Protein AF-A0A7K3HC10-F1 (afdb_monomer_lite)

pLDDT: mean 81.54, std 22.17, range [31.95, 98.75]

Structure (mmCIF, N/CA/C/O backbone):
data_AF-A0A7K3HC10-F1
#
_entry.id   AF-A0A7K3HC10-F1
#
loop_
_atom_site.group_PDB
_atom_site.id
_atom_site.type_symbol
_atom_site.label_atom_id
_atom_site.label_alt_id
_atom_site.label_comp_id
_atom_site.label_asym_id
_atom_site.label_entity_id
_atom_site.label_seq_id
_atom_site.pdbx_PDB_ins_code
_atom_site.Cartn_x
_atom_site.Cartn_y
_atom_site.Cartn_z
_atom_site.occupancy
_atom_site.B_iso_or_equiv
_atom_site.auth_seq_id
_atom_site.auth_comp_id
_atom_site.auth_asym_id
_atom_site.auth_atom_id
_atom_site.pdbx_PDB_model_num
ATOM 1 N N . MET A 1 1 ? 8.202 14.873 66.636 1.00 43.72 1 MET A N 1
ATOM 2 C CA . MET A 1 1 ? 7.217 15.448 65.696 1.00 43.72 1 MET A CA 1
ATOM 3 C C . MET A 1 1 ? 8.005 15.905 64.477 1.00 43.72 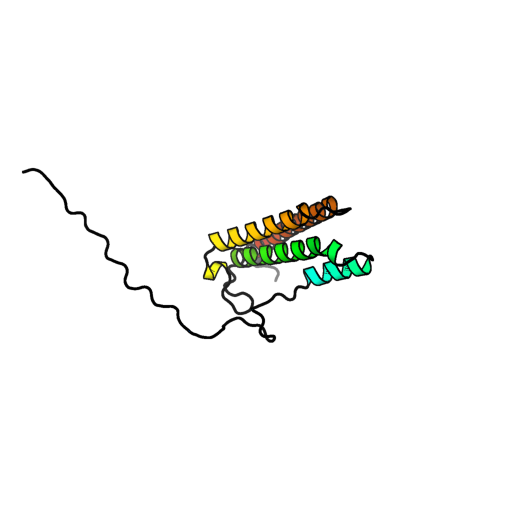1 MET A C 1
ATOM 5 O O . MET A 1 1 ? 8.774 16.845 64.605 1.00 43.72 1 MET A O 1
ATOM 9 N N . GLY A 1 2 ? 7.935 15.161 63.373 1.00 35.59 2 GLY A N 1
ATOM 10 C CA . GLY A 1 2 ? 8.740 15.389 62.166 1.00 35.59 2 GLY A CA 1
ATOM 11 C C . GLY A 1 2 ? 8.855 14.101 61.347 1.00 35.59 2 GLY A C 1
ATOM 12 O O . GLY A 1 2 ? 9.259 13.084 61.895 1.00 35.59 2 GLY A O 1
ATOM 13 N N . LEU A 1 3 ? 8.384 14.172 60.103 1.00 43.69 3 LEU A N 1
ATOM 14 C CA . LEU A 1 3 ? 8.037 13.121 59.137 1.00 43.69 3 LEU A CA 1
ATOM 15 C C . LEU A 1 3 ? 9.178 12.165 58.731 1.00 43.69 3 LEU A C 1
ATOM 17 O O . LEU A 1 3 ? 10.317 12.607 58.644 1.00 43.69 3 LEU A O 1
ATOM 21 N N . CYS A 1 4 ? 8.812 10.924 58.364 1.00 31.95 4 CYS A N 1
ATOM 22 C CA . CYS A 1 4 ? 9.321 10.191 57.188 1.00 31.95 4 CYS A CA 1
ATOM 23 C C . CYS A 1 4 ? 8.449 8.946 56.878 1.00 31.95 4 CYS A C 1
ATOM 25 O O . CYS A 1 4 ? 8.327 8.044 57.701 1.00 31.95 4 CYS A O 1
ATOM 27 N N . ASP A 1 5 ? 7.843 8.978 55.687 1.00 37.38 5 ASP A N 1
ATOM 28 C CA . ASP A 1 5 ? 7.707 7.928 54.661 1.00 37.38 5 ASP A CA 1
ATOM 29 C C . ASP A 1 5 ? 7.003 6.585 54.944 1.00 37.38 5 ASP A C 1
ATOM 31 O O . ASP A 1 5 ? 7.483 5.748 55.701 1.00 37.38 5 ASP A O 1
ATOM 35 N N . ALA A 1 6 ? 5.938 6.318 54.171 1.00 43.69 6 ALA A N 1
ATOM 36 C CA . ALA A 1 6 ? 5.762 5.050 53.450 1.00 43.69 6 ALA A CA 1
ATOM 37 C C . ALA A 1 6 ? 4.647 5.180 52.395 1.00 43.69 6 ALA A C 1
ATOM 39 O O . ALA A 1 6 ? 3.456 5.042 52.671 1.00 43.69 6 ALA A O 1
ATOM 40 N N . GLU A 1 7 ? 5.092 5.454 51.174 1.00 37.84 7 GLU A N 1
ATOM 41 C CA . GLU A 1 7 ? 4.391 5.275 49.906 1.00 37.84 7 GLU A CA 1
ATOM 42 C C . GLU A 1 7 ? 3.651 3.925 49.829 1.00 37.84 7 GLU A C 1
ATOM 44 O O . GLU A 1 7 ? 4.215 2.859 50.094 1.00 37.84 7 GLU A O 1
ATOM 49 N N . GLY A 1 8 ? 2.384 3.964 49.413 1.00 37.06 8 GLY A N 1
ATOM 50 C CA . GLY A 1 8 ? 1.614 2.778 49.051 1.00 37.06 8 GLY A CA 1
ATOM 51 C C . GLY A 1 8 ? 2.079 2.231 47.704 1.00 37.06 8 GLY A C 1
ATOM 52 O O . GLY A 1 8 ? 1.799 2.813 46.659 1.00 37.06 8 GLY A O 1
ATOM 53 N N . ALA A 1 9 ? 2.778 1.097 47.720 1.00 47.44 9 ALA A N 1
ATOM 54 C CA . ALA A 1 9 ? 3.177 0.400 46.504 1.00 47.44 9 ALA A CA 1
ATOM 55 C C . ALA A 1 9 ? 1.942 -0.097 45.716 1.00 47.44 9 ALA A C 1
ATOM 57 O O . ALA A 1 9 ? 1.060 -0.729 46.308 1.00 47.44 9 ALA A O 1
ATOM 58 N N . PRO A 1 10 ? 1.866 0.107 44.388 1.00 46.88 10 PRO A N 1
ATOM 59 C CA . PRO A 1 10 ? 0.836 -0.522 43.572 1.00 46.88 10 PRO A CA 1
ATOM 60 C C . PRO A 1 10 ? 1.045 -2.042 43.540 1.00 46.88 10 PRO A C 1
ATOM 62 O O . PRO A 1 10 ? 2.155 -2.541 43.336 1.00 46.88 10 PRO A O 1
ATOM 65 N N . GLY A 1 11 ? -0.043 -2.778 43.776 1.00 40.50 11 GLY A N 1
ATOM 66 C CA . GLY A 1 11 ? -0.063 -4.237 43.818 1.00 40.50 11 GLY A CA 1
ATOM 67 C C . GLY A 1 11 ? 0.537 -4.867 42.559 1.00 40.50 11 GLY A C 1
ATOM 68 O O . GLY A 1 11 ? 0.306 -4.415 41.438 1.00 40.50 11 GLY A O 1
ATOM 69 N N . ARG A 1 12 ? 1.325 -5.928 42.757 1.00 40.88 12 ARG A N 1
ATOM 70 C CA . ARG A 1 12 ? 1.941 -6.694 41.669 1.00 40.88 12 ARG A CA 1
ATOM 71 C C . ARG A 1 12 ? 0.864 -7.210 40.701 1.00 40.88 12 ARG A C 1
ATOM 73 O O . ARG A 1 12 ? -0.100 -7.817 41.171 1.00 40.88 12 ARG A O 1
ATOM 80 N N . PRO A 1 13 ? 1.033 -7.054 39.377 1.00 44.06 13 PRO A N 1
ATOM 81 C CA . PRO A 1 13 ? 0.175 -7.741 38.424 1.00 44.06 13 PRO A CA 1
ATOM 82 C C . PRO A 1 13 ? 0.348 -9.256 38.590 1.00 44.06 13 PRO A C 1
ATOM 84 O O . PRO A 1 13 ? 1.467 -9.757 38.738 1.00 44.06 13 PRO A O 1
ATOM 87 N N . GLY A 1 14 ? -0.775 -9.978 38.609 1.00 42.56 14 GLY A N 1
ATOM 88 C CA . GLY A 1 14 ? -0.791 -11.440 38.634 1.00 42.56 14 GLY A CA 1
ATOM 89 C C . GLY A 1 14 ? -0.066 -12.036 37.419 1.00 42.56 14 GLY A C 1
ATOM 90 O O . GLY A 1 14 ? 0.129 -11.343 36.417 1.00 42.56 14 GLY A O 1
ATOM 91 N N . PRO A 1 15 ? 0.362 -13.308 37.491 1.00 40.53 15 PRO A N 1
ATOM 92 C CA . PRO A 1 15 ? 1.143 -13.926 36.428 1.00 40.53 15 PRO A CA 1
ATOM 93 C C . PRO A 1 15 ? 0.371 -13.887 35.107 1.00 40.53 15 PRO A C 1
ATOM 95 O O . PRO A 1 15 ? -0.783 -14.311 35.035 1.00 40.53 15 PRO A O 1
ATOM 98 N N . ALA A 1 16 ? 1.026 -13.364 34.067 1.00 46.41 16 ALA A N 1
ATOM 99 C CA . ALA A 1 16 ? 0.513 -13.366 32.708 1.00 46.41 16 ALA A CA 1
ATOM 100 C C . ALA A 1 16 ? 0.126 -14.798 32.314 1.00 46.41 16 ALA A C 1
ATOM 102 O O . ALA A 1 16 ? 0.939 -15.720 32.419 1.00 46.41 16 ALA A O 1
ATOM 103 N N . ALA A 1 17 ? -1.124 -14.977 31.884 1.00 41.88 17 ALA A N 1
ATOM 104 C CA . ALA A 1 17 ? -1.593 -16.237 31.334 1.00 41.88 17 ALA A CA 1
ATOM 105 C C . ALA A 1 17 ? -0.663 -16.648 30.180 1.00 41.88 17 ALA A C 1
ATOM 107 O O . ALA A 1 17 ? -0.447 -15.879 29.242 1.00 41.88 17 ALA A O 1
ATOM 108 N N . GLY A 1 18 ? -0.060 -17.834 30.297 1.00 37.59 18 GLY A N 1
ATOM 109 C CA . GLY A 1 18 ? 0.852 -18.375 29.293 1.00 37.59 18 GLY A CA 1
ATOM 110 C C . GLY A 1 18 ? 0.176 -18.535 27.925 1.00 37.59 18 GLY A C 1
ATOM 111 O O . GLY A 1 18 ? -1.054 -18.557 27.843 1.00 37.59 18 GLY A O 1
ATOM 112 N N . PRO A 1 19 ? 0.956 -18.648 26.837 1.00 40.47 19 PRO A N 1
ATOM 113 C CA . PRO A 1 19 ? 0.404 -18.702 25.491 1.00 40.47 19 PRO A CA 1
ATOM 114 C C . PRO A 1 19 ? -0.488 -19.938 25.320 1.00 40.47 19 PRO A C 1
ATOM 116 O O . PRO A 1 19 ? -0.040 -21.078 25.473 1.00 40.47 19 PRO A O 1
ATOM 119 N N . ASP A 1 20 ? -1.756 -19.682 25.001 1.00 41.88 20 ASP A N 1
ATOM 120 C CA . ASP A 1 20 ? -2.769 -20.671 24.642 1.00 41.88 20 ASP A CA 1
ATOM 121 C C . ASP A 1 20 ? -2.323 -21.452 23.394 1.00 41.88 20 ASP A C 1
ATOM 123 O O . ASP A 1 20 ? -2.177 -20.897 22.305 1.00 41.88 20 ASP A O 1
ATOM 127 N N . ARG A 1 21 ? -2.052 -22.752 23.560 1.00 44.56 21 ARG A N 1
ATOM 128 C CA . ARG A 1 21 ? -1.558 -23.654 22.507 1.00 44.56 21 ARG A CA 1
ATOM 129 C C . ARG A 1 21 ? -2.706 -24.274 21.703 1.00 44.56 21 ARG A C 1
ATOM 131 O O . ARG A 1 21 ? -2.818 -25.500 21.644 1.00 44.56 21 ARG A O 1
ATOM 138 N N . ARG A 1 22 ? -3.559 -23.468 21.070 1.00 42.03 22 ARG A N 1
ATOM 139 C CA . ARG A 1 22 ? -4.640 -23.976 20.206 1.00 42.03 22 ARG A CA 1
ATOM 140 C C . ARG A 1 22 ? -4.392 -23.648 18.733 1.00 42.03 22 ARG A C 1
ATOM 142 O O . ARG A 1 22 ? -4.525 -22.499 18.352 1.00 42.03 22 ARG A O 1
ATOM 149 N N . THR A 1 23 ? -4.047 -24.702 17.970 1.00 37.59 23 THR A N 1
ATOM 150 C CA . THR A 1 23 ? -4.135 -24.922 16.498 1.00 37.59 23 THR A CA 1
ATOM 151 C C . THR A 1 23 ? -3.569 -23.848 15.542 1.00 37.59 23 THR A C 1
ATOM 153 O O . THR A 1 23 ? -3.666 -22.662 15.822 1.00 37.59 23 THR A O 1
ATOM 156 N N . PRO A 1 24 ? -2.998 -24.207 14.369 1.00 37.53 24 PRO A N 1
ATOM 157 C CA . PRO A 1 24 ? -2.531 -23.221 13.392 1.00 37.53 24 PRO A CA 1
ATOM 158 C C . PRO A 1 24 ? -3.739 -22.603 12.675 1.00 37.53 24 PRO A C 1
ATOM 160 O O . PRO A 1 24 ? -4.092 -22.964 11.555 1.00 37.53 24 PRO A O 1
ATOM 163 N N . GLU A 1 25 ? -4.420 -21.694 13.359 1.00 41.53 25 GLU A N 1
ATOM 164 C CA . GLU A 1 25 ? -5.550 -20.947 12.834 1.00 41.53 25 GLU A CA 1
ATOM 165 C C . GLU A 1 25 ? -5.006 -19.886 11.866 1.00 41.53 25 GLU A C 1
ATOM 167 O O . GLU A 1 25 ? -4.418 -18.882 12.272 1.00 41.53 25 GLU A O 1
ATOM 172 N N . GLY A 1 26 ? -5.125 -20.135 10.558 1.00 48.56 26 GLY A N 1
ATOM 173 C CA . GLY A 1 26 ? -4.795 -19.117 9.558 1.00 48.56 26 GLY A CA 1
ATOM 174 C C . GLY A 1 26 ? -4.197 -19.586 8.241 1.00 48.56 26 GLY A C 1
ATOM 175 O O . GLY A 1 26 ? -3.486 -18.792 7.630 1.00 48.56 26 GLY A O 1
ATOM 176 N N . THR A 1 27 ? -4.461 -20.807 7.778 1.00 45.69 27 THR A N 1
ATOM 177 C CA . THR A 1 27 ? -4.064 -21.232 6.428 1.00 45.69 27 THR A CA 1
ATOM 178 C C . THR A 1 27 ? -5.254 -21.246 5.471 1.00 45.69 27 THR A C 1
ATOM 180 O O . THR A 1 27 ? -6.366 -21.596 5.861 1.00 45.69 27 THR A O 1
ATOM 183 N N . ASP A 1 28 ? -5.046 -20.802 4.228 1.00 54.59 28 ASP A N 1
ATOM 184 C CA . ASP A 1 28 ? -6.021 -21.023 3.158 1.00 54.59 28 ASP A CA 1
ATOM 185 C C . ASP A 1 28 ? -6.075 -22.516 2.769 1.00 54.59 28 ASP A C 1
ATOM 187 O O . ASP A 1 28 ? -5.306 -23.334 3.281 1.00 54.59 28 ASP A O 1
ATOM 191 N N . ALA A 1 29 ? -6.959 -22.888 1.837 1.00 49.19 29 ALA A N 1
ATOM 192 C CA . ALA A 1 29 ? -7.100 -24.269 1.356 1.00 49.19 29 ALA A CA 1
ATOM 193 C C . ALA A 1 29 ? -5.798 -24.885 0.786 1.00 49.19 29 ALA A C 1
ATOM 195 O O . ALA A 1 29 ? -5.754 -26.086 0.536 1.00 49.19 29 ALA A O 1
ATOM 196 N N . SER A 1 30 ? -4.741 -24.087 0.584 1.00 51.44 30 SER A N 1
ATOM 197 C CA . SER A 1 30 ? -3.418 -24.518 0.123 1.00 51.44 30 SER A CA 1
ATOM 198 C C . SER A 1 30 ? -2.355 -24.583 1.231 1.00 51.44 30 SER A C 1
ATOM 200 O O . SER A 1 30 ? -1.177 -24.786 0.936 1.00 51.44 30 SER A O 1
ATOM 202 N N . GLY A 1 31 ? -2.733 -24.411 2.503 1.00 41.59 31 GLY A N 1
ATOM 203 C CA . GLY A 1 31 ? -1.795 -24.463 3.627 1.00 41.59 31 GLY A CA 1
ATOM 204 C C . GLY A 1 31 ? -0.922 -23.209 3.761 1.00 41.59 31 GLY A C 1
ATOM 205 O O . GLY A 1 31 ? 0.018 -23.202 4.556 1.00 41.59 31 GLY A O 1
ATOM 206 N N . ARG A 1 32 ? -1.206 -22.139 3.003 1.00 50.00 32 ARG A N 1
ATOM 207 C CA . ARG A 1 32 ? -0.444 -20.885 3.074 1.00 50.00 32 ARG A CA 1
ATOM 208 C C . ARG A 1 32 ? -1.078 -19.945 4.087 1.00 50.00 32 ARG A C 1
ATOM 210 O O . ARG A 1 32 ? -2.303 -19.824 4.095 1.00 50.00 32 ARG A O 1
ATOM 217 N N . PRO A 1 33 ? -0.286 -19.249 4.920 1.00 47.69 33 PRO A N 1
ATOM 218 C CA . PRO A 1 33 ? -0.825 -18.281 5.864 1.00 47.69 33 PRO A CA 1
ATOM 219 C C . PRO A 1 33 ? -1.635 -17.206 5.117 1.00 47.69 33 PRO A C 1
ATOM 221 O O . PRO A 1 33 ? -1.055 -16.422 4.377 1.00 47.69 33 PRO A O 1
ATOM 224 N N . GLY A 1 34 ? -2.964 -17.207 5.294 1.00 53.94 34 GLY A N 1
ATOM 225 C CA . GLY A 1 34 ? -4.000 -16.339 4.696 1.00 53.94 34 GLY A CA 1
ATOM 226 C C . GLY A 1 34 ? -3.594 -15.400 3.547 1.00 53.94 34 GLY A C 1
ATOM 227 O O . GLY A 1 34 ? -3.788 -14.181 3.656 1.00 53.94 34 GLY A O 1
ATOM 228 N N . GLY A 1 35 ? -3.033 -15.952 2.467 1.00 64.31 35 GLY A N 1
ATOM 229 C CA . GLY A 1 35 ? -2.414 -15.196 1.380 1.00 64.31 35 GLY A CA 1
ATOM 230 C C . GLY A 1 35 ? -3.431 -14.469 0.500 1.00 64.31 35 GLY A C 1
ATOM 231 O O . GLY A 1 35 ? -4.567 -14.908 0.325 1.00 64.31 35 GLY A O 1
ATOM 232 N N . GLY A 1 36 ? -3.045 -13.312 -0.044 1.00 72.00 36 GLY A N 1
ATOM 233 C CA . GLY A 1 36 ? -3.825 -12.645 -1.088 1.00 72.00 36 GLY A CA 1
ATOM 234 C C . GLY A 1 36 ? -3.752 -13.408 -2.409 1.00 72.00 36 GLY A C 1
ATOM 235 O O . GLY A 1 36 ? -2.841 -14.197 -2.632 1.00 72.00 36 GLY A O 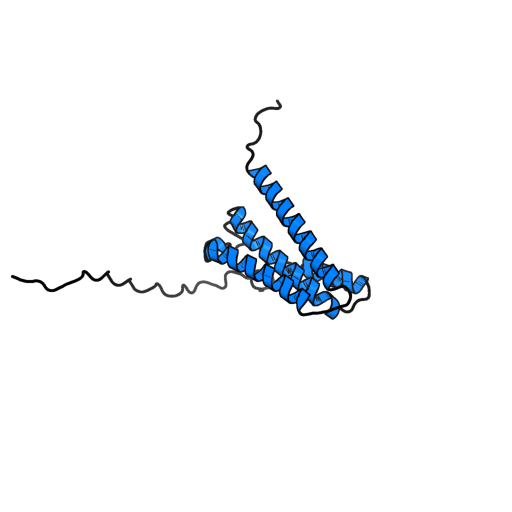1
ATOM 236 N N . LYS A 1 37 ? -4.687 -13.133 -3.325 1.00 87.75 37 LYS A N 1
ATOM 237 C CA . LYS A 1 37 ? -4.687 -13.730 -4.675 1.00 87.75 37 LYS A CA 1
ATOM 238 C C . LYS A 1 37 ? -3.541 -13.219 -5.569 1.00 87.75 37 LYS A C 1
ATOM 240 O O . LYS A 1 37 ? -3.416 -13.688 -6.692 1.00 87.75 37 LYS A O 1
ATOM 245 N N . LEU A 1 38 ? -2.767 -12.229 -5.103 1.00 90.12 38 LEU A N 1
ATOM 246 C CA . LEU A 1 38 ? -1.661 -11.578 -5.823 1.00 90.12 38 LEU A CA 1
ATOM 247 C C . LEU A 1 38 ? -2.028 -11.146 -7.254 1.00 90.12 38 LEU A C 1
ATOM 249 O O . LEU A 1 38 ? -1.199 -11.163 -8.161 1.00 90.12 38 LEU A O 1
ATOM 253 N N . VAL A 1 39 ? -3.283 -10.731 -7.455 1.00 94.81 39 VAL A N 1
ATOM 254 C CA . VAL A 1 39 ? -3.800 -10.340 -8.776 1.00 94.81 39 VAL A CA 1
ATOM 255 C C . VAL A 1 39 ? -3.037 -9.136 -9.324 1.00 94.81 39 VAL A C 1
ATOM 257 O O . VAL A 1 39 ? -2.731 -9.100 -10.510 1.00 94.81 39 VAL A O 1
ATOM 260 N N . ARG A 1 40 ? -2.698 -8.164 -8.468 1.00 94.50 40 ARG A N 1
ATOM 261 C CA . ARG A 1 40 ? -2.002 -6.934 -8.872 1.00 94.50 40 ARG A CA 1
ATOM 262 C C . ARG A 1 40 ? -0.563 -7.207 -9.339 1.00 94.50 40 ARG A C 1
ATOM 264 O O . ARG A 1 40 ? -0.255 -6.805 -10.460 1.00 94.50 40 ARG A O 1
ATOM 271 N N . PRO A 1 41 ? 0.281 -7.945 -8.586 1.00 95.88 41 PRO A N 1
ATOM 272 C CA . PRO A 1 41 ? 1.579 -8.393 -9.087 1.00 95.88 41 PRO A CA 1
ATOM 273 C C . PRO A 1 41 ? 1.491 -9.188 -10.382 1.00 95.88 41 PRO A C 1
ATOM 275 O O . PRO A 1 41 ? 2.226 -8.907 -11.324 1.00 95.88 41 PRO A O 1
ATOM 278 N N . ALA A 1 42 ? 0.578 -10.163 -10.441 1.00 95.94 42 ALA A N 1
ATOM 279 C CA . ALA A 1 42 ? 0.423 -11.011 -11.615 1.00 95.94 42 ALA A CA 1
ATOM 280 C C . ALA A 1 42 ? 0.058 -10.187 -12.857 1.00 95.94 42 ALA A C 1
ATOM 282 O O . ALA A 1 42 ? 0.630 -10.402 -13.921 1.00 95.94 42 ALA A O 1
ATOM 283 N N . LEU A 1 43 ? -0.837 -9.205 -12.711 1.00 96.06 43 LEU A N 1
ATOM 284 C CA . LEU A 1 43 ? -1.226 -8.306 -13.793 1.00 96.06 43 LEU A CA 1
ATOM 285 C C . LEU A 1 43 ? -0.068 -7.412 -14.251 1.00 96.06 43 LEU A C 1
ATOM 287 O O . LEU A 1 43 ? 0.134 -7.263 -15.454 1.00 96.06 43 LEU A O 1
ATOM 291 N N . ALA A 1 44 ? 0.704 -6.841 -13.323 1.00 94.62 44 ALA A N 1
ATOM 292 C CA . ALA A 1 44 ? 1.860 -6.011 -13.662 1.00 94.62 44 ALA A CA 1
ATOM 293 C C . ALA A 1 44 ? 2.917 -6.808 -14.446 1.00 94.62 44 ALA A C 1
ATOM 295 O O . ALA A 1 44 ? 3.356 -6.376 -15.511 1.00 94.62 44 ALA A O 1
ATOM 296 N N . LEU A 1 45 ? 3.259 -8.010 -13.970 1.00 96.06 45 LEU A N 1
ATOM 297 C CA . LEU A 1 45 ? 4.212 -8.898 -14.640 1.00 96.06 45 LEU A CA 1
ATOM 298 C C . LEU A 1 45 ? 3.695 -9.377 -16.004 1.00 96.06 45 LEU A C 1
ATOM 300 O O . LEU A 1 45 ? 4.449 -9.379 -16.973 1.00 96.06 45 LEU A O 1
ATOM 304 N N . ALA A 1 46 ? 2.414 -9.743 -16.106 1.00 96.75 46 ALA A N 1
ATOM 305 C CA . ALA A 1 46 ? 1.811 -10.159 -17.372 1.00 96.75 46 ALA A CA 1
ATOM 306 C C . ALA A 1 46 ? 1.774 -9.016 -18.398 1.00 96.75 46 ALA A C 1
ATOM 308 O O . ALA A 1 46 ? 2.032 -9.243 -19.576 1.00 96.75 46 ALA A O 1
ATOM 309 N N . THR A 1 47 ? 1.498 -7.787 -17.952 1.00 95.31 47 THR A N 1
ATOM 310 C CA . THR A 1 47 ? 1.499 -6.596 -18.816 1.00 95.31 47 THR A CA 1
ATOM 311 C C . THR A 1 47 ? 2.903 -6.298 -19.333 1.00 95.31 47 THR A C 1
ATOM 313 O O . THR A 1 47 ? 3.078 -6.034 -20.519 1.00 95.31 47 THR A O 1
ATOM 316 N N . ALA A 1 48 ? 3.913 -6.397 -18.468 1.00 93.62 48 ALA A N 1
ATOM 317 C CA . ALA A 1 48 ? 5.306 -6.226 -18.860 1.00 93.62 48 ALA A CA 1
ATOM 318 C C . ALA A 1 48 ? 5.760 -7.295 -19.863 1.00 93.62 48 ALA A C 1
ATOM 320 O O . ALA A 1 48 ? 6.324 -6.957 -20.901 1.00 93.62 48 ALA A O 1
ATOM 321 N N . ALA A 1 49 ? 5.426 -8.564 -19.609 1.00 95.69 49 ALA A N 1
ATOM 322 C CA . ALA A 1 49 ? 5.714 -9.655 -20.534 1.00 95.69 49 ALA A CA 1
ATOM 323 C C . ALA A 1 49 ? 5.027 -9.448 -21.896 1.00 95.69 49 ALA A C 1
ATOM 325 O O . ALA A 1 49 ? 5.647 -9.645 -22.938 1.00 95.69 49 ALA A O 1
ATOM 326 N N . ALA A 1 50 ? 3.769 -8.993 -21.907 1.00 97.00 50 ALA A N 1
ATOM 327 C CA . ALA A 1 50 ? 3.044 -8.668 -23.137 1.00 97.00 50 ALA A CA 1
ATOM 328 C C . ALA A 1 50 ? 3.662 -7.484 -23.906 1.00 97.00 50 ALA A C 1
ATOM 330 O O . ALA A 1 50 ? 3.549 -7.427 -25.129 1.00 97.00 50 ALA A O 1
ATOM 331 N N . ALA A 1 51 ? 4.333 -6.566 -23.206 1.00 94.38 51 ALA A N 1
ATOM 332 C CA . ALA A 1 51 ? 5.086 -5.458 -23.790 1.00 94.38 51 ALA A CA 1
ATOM 333 C C . ALA A 1 51 ? 6.528 -5.836 -24.198 1.00 94.38 51 ALA A C 1
ATOM 335 O O . ALA A 1 51 ? 7.258 -4.982 -24.697 1.00 94.38 51 ALA A O 1
ATOM 336 N N . GLY A 1 52 ? 6.943 -7.095 -24.004 1.00 94.69 52 GLY A N 1
ATOM 337 C CA . GLY A 1 52 ? 8.285 -7.583 -24.337 1.00 94.69 52 GLY A CA 1
ATOM 338 C C . GLY A 1 52 ? 9.371 -7.241 -23.312 1.00 94.69 52 GLY A C 1
ATOM 339 O O . GLY A 1 52 ? 10.549 -7.366 -23.633 1.00 94.69 52 GLY A O 1
ATOM 340 N N . ALA A 1 53 ? 8.995 -6.809 -22.106 1.00 92.00 53 ALA A N 1
ATOM 341 C CA . ALA A 1 53 ? 9.931 -6.540 -21.018 1.00 92.00 53 ALA A CA 1
ATOM 342 C C . ALA A 1 53 ? 10.243 -7.809 -20.211 1.00 92.00 53 ALA A C 1
ATOM 344 O O . ALA A 1 53 ? 9.403 -8.702 -20.053 1.00 92.00 53 ALA A O 1
ATOM 345 N N . GLU A 1 54 ? 11.444 -7.863 -19.643 1.00 91.56 54 GLU A N 1
ATOM 346 C CA . GLU A 1 54 ? 11.851 -8.948 -18.761 1.00 91.56 54 GLU A CA 1
ATOM 347 C C . GLU A 1 54 ? 11.136 -8.837 -17.402 1.00 91.56 54 GLU A C 1
ATOM 349 O O . GLU A 1 54 ? 11.004 -7.740 -16.850 1.00 91.56 54 GLU A O 1
ATOM 354 N N . PRO A 1 55 ? 10.745 -9.959 -16.764 1.00 88.44 55 PRO A N 1
ATOM 355 C CA . PRO A 1 55 ? 10.040 -9.931 -15.478 1.00 88.44 55 PRO A CA 1
ATOM 356 C C . PRO A 1 55 ? 10.750 -9.118 -14.384 1.00 88.44 55 PRO A C 1
ATOM 358 O O . PRO A 1 55 ? 10.101 -8.477 -13.558 1.00 88.44 55 PRO A O 1
ATOM 361 N N . LYS A 1 56 ? 12.090 -9.116 -14.391 1.00 90.50 56 LYS A N 1
ATOM 362 C CA . LYS A 1 56 ? 12.924 -8.360 -13.442 1.00 90.50 56 LYS A CA 1
ATOM 363 C C . LYS A 1 56 ? 12.722 -6.843 -13.531 1.00 90.50 56 LYS A C 1
ATOM 365 O O . LYS A 1 56 ? 12.897 -6.161 -12.529 1.00 90.50 56 LYS A O 1
ATOM 370 N N . GLU A 1 57 ? 12.352 -6.327 -14.701 1.00 90.25 57 GLU A N 1
ATOM 371 C CA . GLU A 1 57 ? 12.159 -4.893 -14.944 1.00 90.25 57 GLU A CA 1
ATOM 372 C C . GLU A 1 57 ? 10.828 -4.408 -14.359 1.00 90.25 57 GLU A C 1
ATOM 374 O O . GLU A 1 57 ? 10.727 -3.287 -13.870 1.00 90.25 57 GLU A O 1
ATOM 379 N N . ALA A 1 58 ? 9.815 -5.277 -14.336 1.00 93.00 58 ALA A N 1
ATOM 380 C CA . ALA A 1 58 ? 8.494 -4.971 -13.792 1.00 93.00 58 ALA A CA 1
ATOM 381 C C . ALA A 1 58 ? 8.318 -5.362 -12.321 1.00 93.00 58 ALA A C 1
ATOM 383 O O . ALA A 1 58 ? 7.324 -4.986 -11.696 1.00 93.00 58 ALA A O 1
ATOM 384 N N . LEU A 1 59 ? 9.268 -6.107 -11.751 1.00 94.50 59 LEU A N 1
ATOM 385 C CA . LEU A 1 59 ? 9.188 -6.586 -10.375 1.00 94.50 59 LEU A CA 1
ATOM 386 C C . LEU A 1 59 ? 9.035 -5.449 -9.344 1.00 94.50 59 LEU A C 1
ATOM 388 O O . LEU A 1 59 ? 8.158 -5.580 -8.487 1.00 94.50 59 LEU A O 1
ATOM 392 N N . PRO A 1 60 ? 9.769 -4.317 -9.421 1.00 95.00 60 PRO A N 1
ATOM 393 C CA . PRO A 1 60 ? 9.561 -3.201 -8.495 1.00 95.00 60 PRO A CA 1
ATOM 394 C C . PRO A 1 60 ? 8.136 -2.635 -8.560 1.00 95.00 60 PRO A C 1
ATOM 396 O O . PRO A 1 60 ? 7.519 -2.399 -7.524 1.00 95.00 60 PRO A O 1
ATOM 399 N N . ALA A 1 61 ? 7.573 -2.492 -9.765 1.00 94.88 61 ALA A N 1
ATOM 400 C CA . ALA A 1 61 ? 6.202 -2.017 -9.956 1.00 94.88 61 ALA A CA 1
ATOM 401 C C . ALA A 1 61 ? 5.158 -3.016 -9.431 1.00 94.88 61 ALA A C 1
ATOM 403 O O . ALA A 1 61 ? 4.201 -2.625 -8.762 1.00 94.88 61 ALA A O 1
ATOM 404 N N . ALA A 1 62 ? 5.365 -4.312 -9.676 1.00 96.06 62 ALA A N 1
ATOM 405 C CA . ALA A 1 62 ? 4.514 -5.380 -9.162 1.00 96.06 62 ALA A CA 1
ATOM 406 C C . ALA A 1 62 ? 4.497 -5.409 -7.622 1.00 96.06 62 ALA A C 1
ATOM 408 O O . ALA A 1 62 ? 3.430 -5.524 -7.016 1.00 96.06 62 ALA A O 1
ATOM 409 N N . LEU A 1 63 ? 5.668 -5.263 -6.993 1.00 96.56 63 LEU A N 1
ATOM 410 C CA . LEU A 1 63 ? 5.810 -5.195 -5.538 1.00 96.56 63 LEU A CA 1
ATOM 411 C C . LEU A 1 63 ? 5.155 -3.936 -4.968 1.00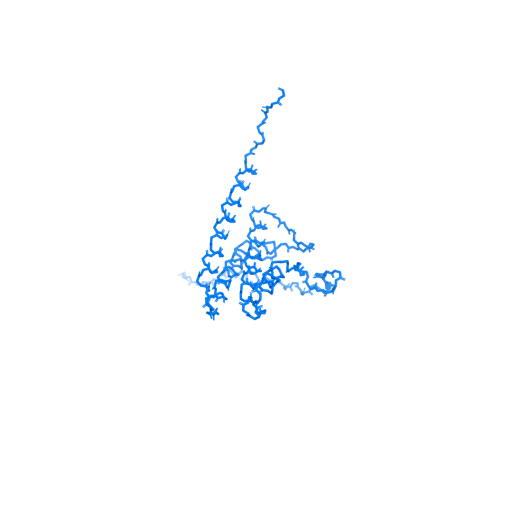 96.56 63 LEU A C 1
ATOM 413 O O . LEU A 1 63 ? 4.361 -4.039 -4.035 1.00 96.56 63 LEU A O 1
ATOM 417 N N . ALA A 1 64 ? 5.421 -2.767 -5.553 1.00 97.12 64 ALA A N 1
ATOM 418 C CA . ALA A 1 64 ? 4.824 -1.509 -5.116 1.00 97.12 64 ALA A CA 1
ATOM 419 C C . ALA A 1 64 ? 3.286 -1.553 -5.172 1.00 97.12 64 ALA A C 1
ATOM 421 O O . ALA A 1 64 ? 2.619 -1.116 -4.234 1.00 97.12 64 ALA A O 1
ATOM 422 N N . ALA A 1 65 ? 2.710 -2.154 -6.219 1.00 96.69 65 ALA A N 1
ATOM 423 C CA . ALA A 1 65 ? 1.263 -2.316 -6.346 1.00 96.69 65 ALA A CA 1
ATOM 424 C C . ALA A 1 65 ? 0.652 -3.214 -5.251 1.00 96.69 65 ALA A C 1
ATOM 426 O O . ALA A 1 65 ? -0.447 -2.936 -4.767 1.00 96.69 65 ALA A O 1
ATOM 427 N N . GLU A 1 66 ? 1.339 -4.283 -4.840 1.00 97.75 66 GLU A N 1
ATOM 428 C CA . GLU A 1 66 ? 0.876 -5.159 -3.753 1.00 97.75 66 GLU A CA 1
ATOM 429 C C . GLU A 1 66 ? 1.086 -4.539 -2.370 1.00 97.75 66 GLU A C 1
ATOM 431 O O . GLU A 1 66 ? 0.250 -4.719 -1.485 1.00 97.75 66 GLU A O 1
ATOM 436 N N . LEU A 1 67 ? 2.159 -3.771 -2.177 1.00 98.19 67 LEU A N 1
ATOM 437 C CA . LEU A 1 67 ? 2.381 -3.002 -0.952 1.00 98.19 67 LEU A CA 1
ATOM 438 C C . LEU A 1 67 ? 1.278 -1.959 -0.761 1.00 98.19 67 LEU A C 1
ATOM 440 O O . LEU A 1 67 ? 0.641 -1.940 0.291 1.00 98.19 67 LEU A O 1
ATOM 444 N N . VAL A 1 68 ? 0.968 -1.184 -1.806 1.00 97.94 68 VAL A N 1
ATOM 445 C CA . VAL A 1 68 ? -0.167 -0.249 -1.803 1.00 97.94 68 VAL A CA 1
ATOM 446 C C . VAL A 1 68 ? -1.484 -0.982 -1.562 1.00 97.94 68 VAL A C 1
ATOM 448 O O . VAL A 1 68 ? -2.309 -0.516 -0.783 1.00 97.94 68 VAL A O 1
ATOM 451 N N . HIS A 1 69 ? -1.686 -2.158 -2.159 1.00 96.69 69 HIS A N 1
ATOM 452 C CA . HIS A 1 69 ? -2.889 -2.941 -1.895 1.00 96.69 69 HIS A CA 1
ATOM 453 C C . HIS A 1 69 ? -3.029 -3.318 -0.417 1.00 96.69 69 HIS A C 1
ATOM 455 O O . HIS A 1 69 ? -4.096 -3.121 0.161 1.00 96.69 69 HIS A O 1
ATOM 461 N N . ASN A 1 70 ? -1.972 -3.828 0.212 1.00 96.75 70 ASN A N 1
ATOM 462 C CA . ASN A 1 70 ? -2.029 -4.206 1.623 1.00 96.75 70 ASN A CA 1
ATOM 463 C C . ASN A 1 70 ? -2.147 -2.984 2.547 1.00 96.75 70 ASN A C 1
ATOM 465 O O . ASN A 1 70 ? -2.878 -3.063 3.532 1.00 96.75 70 ASN A O 1
ATOM 469 N N . PHE A 1 71 ? -1.524 -1.853 2.196 1.00 97.75 71 PHE A N 1
ATOM 470 C CA . PHE A 1 71 ? -1.760 -0.558 2.844 1.00 97.75 71 PHE A CA 1
ATOM 471 C C . PHE A 1 71 ? -3.255 -0.212 2.861 1.00 97.75 71 PHE A C 1
ATOM 473 O O . PHE A 1 71 ? -3.815 -0.001 3.935 1.00 97.75 71 PHE A O 1
ATOM 480 N N . THR A 1 72 ? -3.912 -0.237 1.694 1.00 97.12 72 THR A N 1
ATOM 481 C CA . THR A 1 72 ? -5.337 0.120 1.597 1.00 97.12 72 THR A CA 1
ATOM 482 C C . THR A 1 72 ? -6.211 -0.809 2.428 1.00 97.12 72 THR A C 1
ATOM 484 O O . THR A 1 72 ? -7.045 -0.329 3.172 1.00 97.12 72 THR A O 1
ATOM 487 N N . LEU A 1 73 ? -5.948 -2.123 2.435 1.00 96.25 73 LEU A N 1
ATOM 488 C CA . LEU A 1 73 ? -6.728 -3.061 3.250 1.00 96.25 73 LEU A CA 1
ATOM 489 C C . LEU A 1 73 ? -6.625 -2.789 4.758 1.00 96.25 73 LEU A C 1
ATOM 491 O O . LEU A 1 73 ? -7.605 -2.974 5.471 1.00 96.25 73 LEU A O 1
ATOM 495 N N . LEU A 1 74 ? -5.447 -2.390 5.252 1.00 96.56 74 LEU A N 1
ATOM 496 C CA . LEU A 1 74 ? -5.265 -2.071 6.671 1.00 96.56 74 LEU A CA 1
ATOM 497 C C . LEU A 1 74 ? -6.035 -0.815 7.071 1.00 96.56 74 LEU A C 1
ATOM 499 O O . LEU A 1 74 ? -6.630 -0.783 8.147 1.00 96.56 74 LEU A O 1
ATOM 503 N N . HIS A 1 75 ? -5.986 0.215 6.228 1.00 97.94 75 HIS A N 1
ATOM 504 C CA . HIS A 1 75 ? -6.680 1.473 6.480 1.00 97.94 75 HIS A CA 1
ATOM 505 C C . HIS A 1 75 ? -8.193 1.329 6.279 1.00 97.94 75 HIS A C 1
ATOM 507 O O . HIS A 1 75 ? -8.943 1.830 7.111 1.00 97.94 75 HIS A O 1
ATOM 513 N N . ASP A 1 76 ? -8.647 0.594 5.263 1.00 96.69 76 ASP A N 1
ATOM 514 C CA . ASP A 1 76 ? -10.069 0.322 5.007 1.00 96.69 76 ASP A CA 1
ATOM 515 C C . ASP A 1 76 ? -10.708 -0.420 6.184 1.00 96.69 76 ASP A C 1
ATOM 517 O O . ASP A 1 76 ? -11.719 0.034 6.709 1.00 96.69 76 ASP A O 1
ATOM 521 N N . ASP A 1 77 ? -10.066 -1.481 6.699 1.00 97.19 77 ASP A N 1
ATOM 522 C CA . ASP A 1 77 ? -10.596 -2.219 7.855 1.00 97.19 77 ASP A CA 1
ATOM 523 C C . ASP A 1 77 ? -10.803 -1.304 9.082 1.00 97.19 77 ASP A C 1
ATOM 525 O O . ASP A 1 77 ? -11.706 -1.530 9.888 1.00 97.19 77 ASP A O 1
ATOM 529 N N . VAL A 1 78 ? -9.959 -0.274 9.238 1.00 97.44 78 VAL A N 1
ATOM 530 C CA . VAL A 1 78 ? -10.095 0.745 10.290 1.00 97.44 78 VAL A CA 1
ATOM 531 C C . VAL A 1 78 ? -11.237 1.714 9.988 1.00 97.44 78 VAL A C 1
ATOM 533 O O . VAL A 1 78 ? -12.017 2.009 10.892 1.00 97.44 78 VAL A O 1
ATOM 536 N N . MET A 1 79 ? -11.321 2.228 8.757 1.00 96.75 79 MET A N 1
ATOM 537 C CA . MET A 1 79 ? -12.337 3.203 8.343 1.00 96.75 79 MET A CA 1
ATOM 538 C C . MET A 1 79 ? -13.751 2.615 8.401 1.00 96.75 79 MET A C 1
ATOM 540 O O . MET A 1 79 ? -14.662 3.283 8.889 1.00 96.75 79 MET A O 1
ATOM 544 N N . ASP A 1 80 ? -13.906 1.356 7.993 1.00 94.94 80 ASP A N 1
ATOM 545 C CA . ASP A 1 80 ? -15.198 0.665 7.927 1.00 94.94 80 ASP A CA 1
ATOM 546 C C . ASP A 1 80 ? -15.585 0.013 9.266 1.00 94.94 80 ASP A C 1
ATOM 548 O O . ASP A 1 80 ? -16.728 -0.397 9.476 1.00 94.94 80 ASP A O 1
ATOM 552 N N . GLY A 1 81 ? -14.640 -0.091 10.207 1.00 95.50 81 GLY A N 1
ATOM 553 C CA . GLY A 1 81 ? -14.842 -0.810 11.465 1.00 95.50 81 GLY A CA 1
ATOM 554 C C . GLY A 1 81 ? -14.951 -2.329 11.281 1.00 95.50 81 GLY A C 1
ATOM 555 O O . GLY A 1 81 ? -15.478 -3.027 12.157 1.00 95.50 81 GLY A O 1
ATOM 556 N N . ASP A 1 82 ? -14.431 -2.856 10.172 1.00 96.12 82 ASP A N 1
ATOM 557 C CA . ASP A 1 82 ? -14.445 -4.276 9.840 1.00 96.12 82 ASP A CA 1
ATOM 558 C C . ASP A 1 82 ? -13.562 -5.066 10.806 1.00 96.12 82 ASP A C 1
ATOM 560 O O . ASP A 1 82 ? -12.340 -4.925 10.868 1.00 96.12 82 ASP A O 1
ATOM 564 N N . ARG A 1 83 ? -14.188 -5.945 11.592 1.00 96.75 83 ARG A N 1
ATOM 565 C CA . ARG A 1 83 ? -13.494 -6.672 12.669 1.00 96.75 83 ARG A CA 1
ATOM 566 C C . ARG A 1 83 ? -12.777 -7.937 12.198 1.00 96.75 83 ARG A C 1
ATOM 568 O O . ARG A 1 83 ? -11.954 -8.482 12.938 1.00 96.75 83 ARG A O 1
ATOM 575 N N . VAL A 1 84 ? -13.103 -8.437 11.007 1.00 94.06 84 VAL A N 1
ATOM 576 C CA . VAL A 1 84 ? -12.614 -9.715 10.475 1.00 94.06 84 VAL A CA 1
ATOM 577 C C . VAL A 1 84 ? -12.225 -9.555 9.011 1.00 94.06 84 VAL A C 1
ATOM 579 O O . VAL A 1 84 ? -13.040 -9.148 8.194 1.00 94.06 84 VAL A O 1
ATOM 582 N N . ARG A 1 85 ? -11.015 -9.995 8.656 1.00 91.12 85 ARG A N 1
ATOM 583 C CA . ARG A 1 85 ? -10.533 -10.077 7.275 1.00 91.12 85 ARG A CA 1
ATOM 584 C C . ARG A 1 85 ? -10.040 -11.479 6.956 1.00 91.12 85 ARG A C 1
ATOM 586 O O . ARG A 1 85 ? -9.185 -12.027 7.648 1.00 91.12 85 ARG A O 1
ATOM 593 N N . ARG A 1 86 ? -10.564 -12.062 5.869 1.00 88.56 86 ARG A N 1
ATOM 594 C CA . ARG A 1 86 ? -10.226 -13.426 5.406 1.00 88.56 86 ARG A CA 1
ATOM 595 C C . ARG A 1 86 ? -10.261 -14.447 6.554 1.00 88.56 86 ARG A C 1
ATOM 597 O O . ARG A 1 86 ? -9.302 -15.183 6.765 1.00 88.56 86 ARG A O 1
ATOM 604 N N . HIS A 1 87 ? -11.361 -14.436 7.309 1.00 90.25 87 HIS A N 1
ATOM 605 C CA . HIS A 1 87 ? -11.613 -15.334 8.446 1.00 90.25 87 HIS A CA 1
ATOM 606 C C . HIS A 1 87 ? -10.657 -15.169 9.642 1.00 90.25 87 HIS A C 1
ATOM 608 O O . HIS A 1 87 ? -10.593 -16.046 10.495 1.00 90.25 87 HIS A O 1
ATOM 614 N N . ARG A 1 88 ? -9.922 -14.054 9.731 1.00 87.50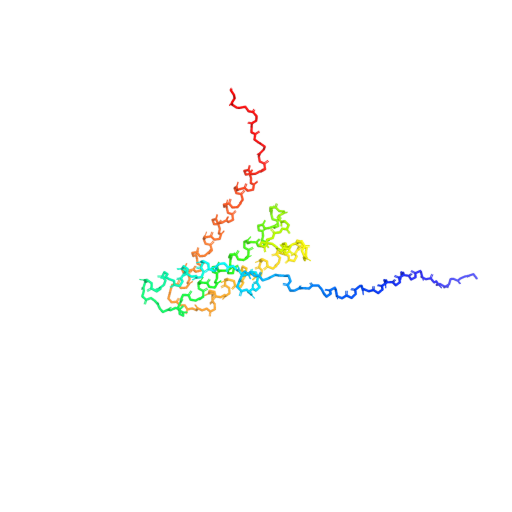 88 ARG A N 1
ATOM 615 C CA . ARG A 1 88 ? -9.036 -13.729 10.859 1.00 87.50 88 ARG A CA 1
ATOM 616 C C . ARG A 1 88 ? -9.388 -12.364 11.446 1.00 87.50 88 ARG A C 1
ATOM 618 O O . ARG A 1 88 ? -9.913 -11.531 10.708 1.00 87.50 88 ARG A O 1
ATOM 625 N N . PRO A 1 89 ? -9.084 -12.092 12.726 1.00 93.88 89 PRO A N 1
ATOM 626 C CA . PRO A 1 89 ? -9.221 -10.748 13.279 1.00 93.88 89 PRO A CA 1
ATOM 627 C C . PRO A 1 89 ? -8.476 -9.722 12.418 1.00 93.88 89 PRO A C 1
ATOM 629 O O . PRO A 1 89 ? -7.325 -9.957 12.037 1.00 93.88 89 PRO A O 1
ATOM 632 N N . ALA A 1 90 ? -9.125 -8.598 12.116 1.00 95.69 90 ALA A N 1
ATOM 633 C CA . ALA A 1 90 ? -8.477 -7.490 11.425 1.00 95.69 90 ALA A CA 1
ATOM 634 C C . ALA A 1 90 ? -7.301 -6.948 12.258 1.00 95.69 90 ALA A C 1
ATOM 636 O O . ALA A 1 90 ? -7.276 -7.067 13.490 1.00 95.69 90 ALA A O 1
ATOM 637 N N . ALA A 1 91 ? -6.312 -6.343 11.597 1.00 94.88 91 ALA A N 1
ATOM 638 C CA . ALA A 1 91 ? -5.084 -5.901 12.260 1.00 94.88 91 ALA A CA 1
ATOM 639 C C . ALA A 1 91 ? -5.361 -4.911 13.403 1.00 94.88 91 ALA A C 1
ATOM 641 O O . ALA A 1 91 ? -4.776 -5.035 14.478 1.00 94.88 91 ALA A O 1
ATOM 642 N N . TRP A 1 92 ? -6.304 -3.987 13.215 1.00 97.69 92 TRP A N 1
ATOM 643 C CA . TRP A 1 92 ? -6.673 -3.011 14.240 1.00 97.69 92 TRP A CA 1
ATOM 644 C C . TRP A 1 92 ? -7.394 -3.642 15.439 1.00 97.69 92 TRP A C 1
ATOM 646 O O . TRP A 1 92 ? -7.227 -3.172 16.560 1.00 97.69 92 TRP A O 1
ATOM 656 N N . VAL A 1 93 ? -8.122 -4.749 15.246 1.00 97.38 93 VAL A N 1
ATOM 657 C CA . VAL A 1 93 ? -8.713 -5.521 16.353 1.00 97.38 93 VAL A CA 1
ATOM 658 C C . VAL A 1 93 ? -7.622 -6.210 17.172 1.00 97.38 93 VAL A C 1
ATOM 660 O O . VAL A 1 93 ? -7.713 -6.293 18.394 1.00 97.38 93 VAL A O 1
ATOM 663 N N . ARG A 1 94 ? -6.579 -6.715 16.504 1.00 96.75 94 ARG A N 1
ATOM 664 C CA . ARG A 1 94 ? -5.481 -7.461 17.134 1.00 96.75 94 ARG A CA 1
ATOM 665 C C . ARG A 1 94 ? -4.462 -6.553 17.831 1.00 96.75 94 ARG A C 1
ATOM 667 O O . ARG A 1 94 ? -3.971 -6.921 18.896 1.00 96.75 94 ARG A O 1
ATOM 674 N N . PHE A 1 95 ? -4.116 -5.427 17.211 1.00 96.06 95 PHE A N 1
ATOM 675 C CA . PHE A 1 95 ? -2.981 -4.574 17.590 1.00 96.06 95 PHE A CA 1
ATOM 676 C C . PHE A 1 95 ? -3.384 -3.133 17.943 1.00 96.06 95 PHE A C 1
ATOM 678 O O . PHE A 1 95 ? -2.541 -2.348 18.369 1.00 96.06 95 PHE A O 1
ATOM 685 N N . GLY A 1 96 ? -4.662 -2.783 17.798 1.00 97.31 96 GLY A N 1
ATOM 686 C CA . GLY A 1 96 ? -5.170 -1.431 18.004 1.00 97.31 96 GLY A CA 1
ATOM 687 C C . GLY A 1 96 ? -5.059 -0.549 16.758 1.00 97.31 96 GLY A C 1
ATOM 688 O O . GLY A 1 96 ? -4.206 -0.745 15.889 1.00 97.31 96 GLY A O 1
ATOM 689 N N . THR A 1 97 ? -5.926 0.460 16.696 1.00 98.38 97 THR A N 1
ATOM 690 C CA . THR A 1 97 ? -6.000 1.422 15.588 1.00 98.38 97 THR A CA 1
ATOM 691 C C . THR A 1 97 ? -4.673 2.139 15.301 1.00 98.38 97 THR A C 1
ATOM 693 O O . THR A 1 97 ? -4.280 2.152 14.136 1.00 98.38 97 THR A O 1
ATOM 696 N N . PRO A 1 98 ? -3.921 2.672 16.292 1.00 98.50 98 PRO A N 1
ATOM 697 C CA . PRO A 1 98 ? -2.691 3.413 15.997 1.00 98.50 98 PRO A CA 1
ATOM 698 C C . PRO A 1 98 ? -1.630 2.571 15.279 1.00 98.50 98 PRO A C 1
ATOM 700 O O . PRO A 1 98 ? -1.003 3.039 14.333 1.00 98.50 98 PRO A O 1
ATOM 703 N N . LEU A 1 99 ? -1.451 1.311 15.691 1.00 98.06 99 LEU A N 1
ATOM 704 C CA . LEU A 1 99 ? -0.474 0.420 15.062 1.00 98.06 99 LEU A CA 1
ATOM 705 C C . LEU A 1 99 ? -0.927 -0.050 13.678 1.00 98.06 99 LEU A C 1
ATOM 707 O O . LEU A 1 99 ? -0.087 -0.200 12.797 1.00 98.06 99 LEU A O 1
ATOM 711 N N . ALA A 1 100 ? -2.230 -0.252 13.461 1.00 97.69 100 ALA A N 1
ATOM 712 C CA . ALA A 1 100 ? -2.754 -0.584 12.137 1.00 97.69 100 ALA A CA 1
ATOM 713 C C . ALA A 1 100 ? -2.553 0.565 11.134 1.00 97.69 100 ALA A C 1
ATOM 715 O O . ALA A 1 100 ? -2.137 0.313 10.003 1.00 97.69 100 ALA A O 1
ATOM 716 N N . ILE A 1 101 ? -2.771 1.813 11.568 1.00 98.31 101 ILE A N 1
ATOM 717 C CA . ILE A 1 101 ? -2.512 3.006 10.751 1.00 98.31 101 ILE A CA 1
ATOM 718 C C . ILE A 1 101 ? -1.025 3.089 10.393 1.00 98.31 101 ILE A C 1
ATOM 720 O O . ILE A 1 101 ? -0.696 3.123 9.208 1.00 98.31 101 ILE A O 1
ATOM 724 N N . LEU A 1 102 ? -0.131 3.016 11.390 1.00 98.56 102 LEU A N 1
ATOM 725 C CA . LEU A 1 102 ? 1.319 3.088 11.168 1.00 98.56 102 LEU A CA 1
ATOM 726 C C . LEU A 1 102 ? 1.849 1.943 10.296 1.00 98.56 102 LEU A C 1
ATOM 728 O O . LEU A 1 102 ? 2.749 2.152 9.487 1.00 98.56 102 LEU A O 1
ATOM 732 N N . ALA A 1 103 ? 1.298 0.735 10.436 1.00 98.44 103 ALA A N 1
ATOM 733 C CA . ALA A 1 103 ? 1.646 -0.382 9.565 1.00 98.44 103 ALA A CA 1
ATOM 734 C C . ALA A 1 103 ? 1.251 -0.095 8.109 1.00 98.44 103 ALA A C 1
ATOM 736 O O . ALA A 1 103 ? 2.041 -0.354 7.204 1.00 98.44 103 ALA A O 1
ATOM 737 N N . GLY A 1 104 ? 0.066 0.479 7.882 1.00 98.31 104 GLY A N 1
ATOM 738 C CA . GLY A 1 104 ? -0.346 0.939 6.558 1.00 98.31 104 GLY A CA 1
ATOM 739 C C . GLY A 1 104 ? 0.595 2.008 5.996 1.00 98.31 104 GLY A C 1
ATOM 740 O O . GLY A 1 104 ? 1.091 1.850 4.881 1.00 98.31 104 GLY A O 1
ATOM 741 N N . ASP A 1 105 ? 0.901 3.045 6.775 1.00 98.69 105 ASP A N 1
ATOM 742 C CA . ASP A 1 105 ? 1.792 4.133 6.350 1.00 98.69 105 ASP A CA 1
ATOM 743 C C . ASP A 1 105 ? 3.196 3.615 6.006 1.00 98.69 105 ASP A C 1
ATOM 745 O O . ASP A 1 105 ? 3.794 4.025 5.010 1.00 98.69 105 ASP A O 1
ATOM 749 N N . GLY A 1 106 ? 3.704 2.654 6.784 1.00 98.75 106 GLY A N 1
ATOM 750 C CA . GLY A 1 106 ? 4.973 1.982 6.513 1.00 98.75 106 GLY A CA 1
ATOM 751 C C . GLY A 1 106 ? 4.968 1.196 5.198 1.00 98.75 106 GLY A C 1
ATOM 752 O O . GLY A 1 106 ? 5.934 1.270 4.441 1.00 98.75 106 GLY A O 1
ATOM 753 N N . LEU A 1 107 ? 3.878 0.487 4.879 1.00 98.69 107 LEU A N 1
ATOM 754 C CA . LEU A 1 107 ? 3.735 -0.205 3.591 1.00 98.69 107 LEU A CA 1
ATOM 755 C C . LEU A 1 107 ? 3.676 0.778 2.417 1.00 98.69 107 LEU A C 1
ATOM 757 O O . LEU A 1 107 ? 4.266 0.514 1.369 1.00 98.69 107 LEU A O 1
ATOM 761 N N . LEU A 1 108 ? 2.995 1.914 2.591 1.00 98.62 108 LEU A N 1
ATOM 762 C CA . LEU A 1 108 ? 2.946 2.970 1.586 1.00 98.62 108 LEU A CA 1
ATOM 763 C C . LEU A 1 108 ? 4.335 3.578 1.345 1.00 98.62 108 LEU A C 1
ATOM 765 O O . LEU A 1 108 ? 4.749 3.710 0.194 1.00 98.62 108 LEU A O 1
ATOM 769 N N . ALA A 1 109 ? 5.074 3.896 2.411 1.00 98.56 109 ALA A N 1
ATOM 770 C CA . ALA A 1 109 ? 6.443 4.397 2.316 1.00 98.56 109 ALA A CA 1
ATOM 771 C C . ALA A 1 109 ? 7.363 3.392 1.603 1.00 98.56 109 ALA A C 1
ATOM 773 O O . ALA A 1 109 ? 8.074 3.765 0.669 1.00 98.56 109 ALA A O 1
ATOM 774 N N . LEU A 1 110 ? 7.273 2.109 1.967 1.00 98.50 110 LEU A N 1
ATOM 775 C CA . LEU A 1 110 ? 8.048 1.040 1.339 1.00 98.50 110 LEU A CA 1
ATOM 776 C C . LEU A 1 110 ? 7.724 0.884 -0.155 1.00 98.50 110 LEU A C 1
ATOM 778 O O . LEU A 1 110 ? 8.617 0.606 -0.950 1.00 98.50 110 LEU A O 1
ATOM 782 N N . ALA A 1 111 ? 6.470 1.089 -0.572 1.00 97.94 111 ALA A N 1
ATOM 783 C CA . ALA A 1 111 ? 6.102 1.033 -1.987 1.00 97.94 111 ALA A CA 1
ATOM 784 C C . ALA A 1 111 ? 6.854 2.089 -2.816 1.00 97.94 111 ALA A C 1
ATOM 786 O O . ALA A 1 111 ? 7.379 1.779 -3.888 1.00 97.94 111 ALA A O 1
ATOM 787 N N . PHE A 1 112 ? 6.947 3.320 -2.305 1.00 97.56 112 PHE A N 1
ATOM 788 C CA . PHE A 1 112 ? 7.721 4.388 -2.943 1.00 97.56 112 PHE A CA 1
ATOM 789 C C . PHE A 1 112 ? 9.230 4.147 -2.854 1.00 97.56 112 PHE A C 1
ATOM 791 O O . PHE A 1 112 ? 9.940 4.381 -3.833 1.00 97.56 112 PHE A O 1
ATOM 798 N N . GLU A 1 113 ? 9.723 3.626 -1.730 1.00 97.25 113 GLU A N 1
ATOM 799 C CA . GLU A 1 113 ? 11.129 3.243 -1.575 1.00 97.25 113 GLU A CA 1
ATOM 800 C C . GLU A 1 113 ? 11.543 2.208 -2.630 1.00 97.25 113 GLU A C 1
ATOM 802 O O . GLU A 1 113 ? 12.556 2.398 -3.305 1.00 97.25 113 GLU A O 1
ATOM 807 N N . VAL A 1 114 ? 10.725 1.170 -2.842 1.00 96.00 114 VAL A N 1
ATOM 808 C CA . VAL A 1 114 ? 10.964 0.124 -3.848 1.00 96.00 114 VAL A CA 1
ATOM 809 C C . VAL A 1 114 ? 11.068 0.715 -5.252 1.00 96.00 114 VAL A C 1
ATOM 811 O O . VAL A 1 114 ? 12.008 0.373 -5.971 1.00 96.00 114 VAL A O 1
ATOM 814 N N . LEU A 1 115 ? 10.155 1.611 -5.641 1.00 94.50 115 LEU A N 1
ATOM 815 C CA . LEU A 1 115 ? 10.206 2.256 -6.958 1.00 94.50 115 LEU A CA 1
ATOM 816 C C . LEU A 1 115 ? 11.419 3.179 -7.110 1.00 94.50 115 LEU A C 1
ATOM 818 O O . LEU A 1 115 ? 12.072 3.170 -8.150 1.00 94.50 115 LEU A O 1
ATOM 822 N N . SER A 1 116 ? 11.745 3.951 -6.073 1.00 93.12 116 SER A N 1
ATOM 823 C CA . SER A 1 116 ? 12.855 4.911 -6.118 1.00 93.12 116 SER A CA 1
ATOM 824 C C . SER A 1 116 ? 14.240 4.251 -6.088 1.00 93.12 116 SER A C 1
ATOM 826 O O . SER A 1 116 ? 15.178 4.768 -6.692 1.00 93.12 116 SER A O 1
ATOM 828 N N . SER A 1 117 ? 14.367 3.093 -5.434 1.00 91.62 117 SER A N 1
ATOM 829 C CA . SER A 1 117 ? 15.634 2.362 -5.281 1.00 91.62 117 SER A CA 1
ATOM 830 C C . SER A 1 117 ? 16.005 1.507 -6.498 1.00 91.62 117 SER A C 1
ATOM 832 O O . SER A 1 117 ? 17.121 0.994 -6.562 1.00 91.62 117 SER A O 1
ATOM 834 N N . HIS A 1 118 ? 15.100 1.349 -7.470 1.00 84.00 118 HIS A N 1
ATOM 835 C CA . HIS A 1 118 ? 15.318 0.547 -8.678 1.00 84.00 118 HIS A CA 1
ATOM 836 C C . HIS A 1 118 ? 15.176 1.417 -9.935 1.00 84.00 118 HIS A C 1
ATOM 838 O O . HIS A 1 118 ? 14.166 1.330 -10.637 1.00 84.00 118 HIS A O 1
ATOM 844 N N . PRO A 1 119 ? 16.168 2.278 -10.228 1.00 74.94 119 PRO A N 1
ATOM 845 C CA . PRO A 1 119 ? 16.116 3.156 -11.385 1.00 74.94 119 PRO A CA 1
ATOM 846 C C . PRO A 1 119 ? 16.080 2.339 -12.681 1.00 74.94 119 PRO A C 1
ATOM 848 O O . PRO A 1 119 ? 17.000 1.586 -12.998 1.00 74.94 119 PRO A O 1
ATOM 851 N N . ALA A 1 120 ? 15.007 2.531 -13.439 1.00 80.25 120 ALA A N 1
ATOM 852 C CA . ALA A 1 120 ? 14.799 1.992 -14.774 1.00 80.25 120 ALA A CA 1
ATOM 853 C C . ALA A 1 120 ? 14.342 3.130 -15.703 1.00 80.25 120 ALA A C 1
ATOM 855 O O . ALA A 1 120 ? 13.810 4.138 -15.215 1.00 80.25 120 ALA A O 1
ATOM 856 N N . PRO A 1 121 ? 14.518 3.006 -17.031 1.00 82.31 121 PRO A N 1
ATOM 857 C CA . PRO A 1 121 ? 13.864 3.904 -17.976 1.00 82.31 121 PRO A CA 1
ATOM 858 C C . PRO A 1 121 ? 12.359 3.963 -17.679 1.00 82.31 121 PRO A C 1
ATOM 860 O O . PRO A 1 121 ? 11.716 2.924 -17.554 1.00 82.31 121 PRO A O 1
ATOM 863 N N . GLY A 1 122 ? 11.801 5.162 -17.510 1.00 85.00 122 GLY A N 1
ATOM 864 C CA . GLY A 1 122 ? 10.392 5.321 -17.135 1.00 85.00 122 GLY A CA 1
ATOM 865 C C . GLY A 1 122 ? 10.095 5.270 -15.626 1.00 85.00 122 GLY A C 1
ATOM 866 O O . GLY A 1 122 ? 8.938 5.370 -15.228 1.00 85.00 122 GLY A O 1
ATOM 867 N N . GLY A 1 123 ? 11.094 5.080 -14.752 1.00 87.62 123 GLY A N 1
ATOM 868 C CA . GLY A 1 123 ? 10.864 4.891 -13.310 1.00 87.62 123 GLY A CA 1
ATOM 869 C C . GLY A 1 123 ? 10.213 6.098 -12.617 1.00 87.62 123 GLY A C 1
ATOM 870 O O . GLY A 1 123 ? 9.386 5.932 -11.714 1.00 87.62 123 GLY A O 1
ATOM 871 N N . ALA A 1 124 ? 10.535 7.315 -13.066 1.00 91.00 124 ALA A N 1
ATOM 872 C CA . ALA A 1 124 ? 9.902 8.537 -12.575 1.00 91.00 124 ALA A CA 1
ATOM 873 C C . ALA A 1 124 ? 8.428 8.612 -13.004 1.00 91.00 124 ALA A C 1
ATOM 875 O O . ALA A 1 124 ? 7.567 8.946 -12.189 1.00 91.00 124 ALA A O 1
ATOM 876 N N . GLU A 1 125 ? 8.127 8.246 -14.252 1.00 93.56 125 GLU A N 1
ATOM 877 C CA . GLU A 1 125 ? 6.767 8.159 -14.778 1.00 93.56 125 GLU A CA 1
ATOM 878 C C . GLU A 1 125 ? 5.943 7.117 -14.017 1.00 93.56 125 GLU A C 1
ATOM 880 O O . GLU A 1 125 ? 4.862 7.444 -13.536 1.00 93.56 125 GLU A O 1
ATOM 885 N N . VAL A 1 126 ? 6.482 5.912 -13.799 1.00 93.06 126 VAL A N 1
ATOM 886 C CA . VAL A 1 126 ? 5.819 4.848 -13.022 1.00 93.06 126 VAL A CA 1
ATOM 887 C C . VAL A 1 126 ? 5.534 5.300 -11.587 1.00 93.06 126 VAL A C 1
ATOM 889 O O . VAL A 1 126 ? 4.441 5.074 -11.064 1.00 93.06 126 VAL A O 1
ATOM 892 N N . THR A 1 127 ? 6.484 5.987 -10.949 1.00 95.31 127 THR A N 1
ATOM 893 C CA . THR A 1 127 ? 6.287 6.562 -9.608 1.00 95.31 127 THR A CA 1
ATOM 894 C C . THR A 1 127 ? 5.187 7.626 -9.613 1.00 95.31 127 THR A C 1
ATOM 896 O O . THR A 1 127 ? 4.325 7.643 -8.730 1.00 95.31 127 THR A O 1
ATOM 899 N N . GLY A 1 128 ? 5.175 8.492 -10.630 1.00 96.62 128 GLY A N 1
ATOM 900 C CA . GLY A 1 128 ? 4.134 9.498 -10.830 1.00 96.62 128 GLY A CA 1
ATOM 901 C C . GLY A 1 128 ? 2.752 8.889 -11.083 1.00 96.62 128 GLY A C 1
ATOM 902 O O . GLY A 1 128 ? 1.752 9.387 -10.558 1.00 96.62 128 GLY A O 1
ATOM 903 N N . ASP A 1 129 ? 2.683 7.791 -11.831 1.00 96.06 129 ASP A N 1
ATOM 904 C CA . ASP A 1 129 ? 1.452 7.055 -12.105 1.00 96.06 129 ASP A CA 1
ATOM 905 C C . ASP A 1 129 ? 0.906 6.390 -10.843 1.00 96.06 129 ASP A C 1
ATOM 907 O O . ASP A 1 129 ? -0.290 6.518 -10.562 1.00 96.06 129 ASP A O 1
ATOM 911 N N . LEU A 1 130 ? 1.770 5.776 -10.026 1.00 96.56 130 LEU A N 1
ATOM 912 C CA . LEU A 1 130 ? 1.373 5.229 -8.729 1.00 96.56 130 LEU A CA 1
ATOM 913 C C . LEU A 1 130 ? 0.831 6.328 -7.806 1.00 96.56 130 LEU A C 1
ATOM 915 O O . LEU A 1 130 ? -0.247 6.170 -7.232 1.00 96.56 130 LEU A O 1
ATOM 919 N N . ALA A 1 131 ? 1.527 7.465 -7.699 1.00 97.94 131 ALA A N 1
ATOM 920 C CA . ALA A 1 131 ? 1.080 8.597 -6.887 1.00 97.94 131 ALA A CA 1
ATOM 921 C C . ALA A 1 131 ? -0.273 9.151 -7.366 1.00 97.94 131 ALA A C 1
ATOM 923 O O . ALA A 1 131 ? -1.154 9.470 -6.560 1.00 97.94 131 ALA A O 1
ATOM 924 N N . ARG A 1 132 ? -0.481 9.233 -8.687 1.00 98.50 132 ARG A N 1
ATOM 925 C CA . ARG A 1 132 ? -1.761 9.656 -9.264 1.00 98.50 132 ARG A CA 1
ATOM 926 C C . ARG A 1 132 ? -2.869 8.653 -8.951 1.00 98.50 132 ARG A C 1
ATOM 928 O O . ARG A 1 132 ? -3.954 9.083 -8.564 1.00 98.50 132 ARG A O 1
ATOM 935 N N . ALA A 1 133 ? -2.602 7.355 -9.089 1.00 97.62 133 ALA A N 1
ATOM 936 C CA . ALA A 1 133 ? -3.551 6.293 -8.771 1.00 97.62 133 ALA A CA 1
ATOM 937 C C . ALA A 1 133 ? -3.937 6.302 -7.284 1.00 97.62 133 ALA A C 1
ATOM 939 O O . ALA A 1 133 ? -5.125 6.285 -6.971 1.00 97.62 133 ALA A O 1
ATOM 940 N N . LEU A 1 134 ? -2.962 6.436 -6.379 1.00 98.06 134 LEU A N 1
ATOM 941 C CA . LEU A 1 134 ? -3.181 6.596 -4.937 1.00 98.06 134 LEU A CA 1
ATOM 942 C C . LEU A 1 134 ? -4.065 7.803 -4.621 1.00 98.06 134 LEU A C 1
ATOM 944 O O . LEU A 1 134 ? -5.037 7.683 -3.883 1.00 98.06 134 LEU A O 1
ATOM 948 N N . ARG A 1 135 ? -3.792 8.963 -5.228 1.00 98.44 135 ARG A N 1
ATOM 949 C CA . ARG A 1 135 ? -4.630 10.153 -5.031 1.00 98.44 135 ARG A CA 1
ATOM 950 C C . ARG A 1 135 ? -6.072 9.918 -5.489 1.00 98.44 135 ARG A C 1
ATOM 952 O O . ARG A 1 135 ? -6.998 10.358 -4.813 1.00 98.44 135 ARG A O 1
ATOM 959 N N . GLN A 1 136 ? -6.277 9.252 -6.627 1.00 98.56 136 GLN A N 1
ATOM 960 C CA . GLN A 1 136 ? -7.626 8.908 -7.093 1.00 98.56 136 GLN A CA 1
ATOM 961 C C . GLN A 1 136 ? -8.315 7.905 -6.167 1.00 98.56 136 GLN A C 1
ATOM 963 O O . GLN A 1 136 ? -9.504 8.061 -5.904 1.00 98.56 136 GLN A O 1
ATOM 968 N N . LEU A 1 137 ? -7.571 6.935 -5.632 1.00 97.69 137 LEU A N 1
ATOM 969 C CA . LEU A 1 137 ? -8.068 5.987 -4.642 1.00 97.69 137 LEU A CA 1
ATOM 970 C C . LEU A 1 137 ? -8.559 6.709 -3.385 1.00 97.69 137 LEU A C 1
ATOM 972 O O . LEU A 1 137 ? -9.705 6.510 -3.001 1.00 97.69 137 LEU A O 1
ATOM 976 N N . CYS A 1 138 ? -7.761 7.611 -2.803 1.00 97.44 138 CYS A N 1
ATOM 977 C CA . CYS A 1 138 ? -8.170 8.370 -1.615 1.00 97.44 138 CYS A CA 1
ATOM 978 C C . CYS A 1 138 ? -9.422 9.222 -1.874 1.00 97.44 138 CYS A C 1
ATOM 980 O O . CYS A 1 138 ? -10.315 9.297 -1.033 1.00 97.44 138 CYS A O 1
ATOM 982 N N . LEU A 1 139 ? -9.516 9.849 -3.054 1.00 98.06 139 LEU A N 1
ATOM 983 C CA . LEU A 1 139 ? -10.715 10.591 -3.455 1.00 98.06 139 LEU A CA 1
ATOM 984 C C . LEU A 1 139 ? -11.932 9.672 -3.632 1.00 98.06 139 LEU A C 1
ATOM 986 O O . LEU A 1 139 ? -13.051 10.093 -3.356 1.00 98.06 139 LEU A O 1
ATOM 990 N N . GLY A 1 140 ? -11.732 8.452 -4.130 1.00 97.50 140 GLY A N 1
ATOM 991 C CA . GLY A 1 140 ? -12.771 7.429 -4.233 1.00 97.50 140 GLY A CA 1
ATOM 992 C C . GLY A 1 140 ? -13.279 7.005 -2.858 1.00 97.50 140 GLY A C 1
ATOM 993 O O . GLY A 1 140 ? -14.470 7.134 -2.599 1.00 97.50 140 GLY A O 1
ATOM 994 N N . GLN A 1 141 ? -12.369 6.620 -1.962 1.00 96.12 141 GLN A N 1
ATOM 995 C CA . GLN A 1 141 ? -12.700 6.205 -0.598 1.00 96.12 141 GLN A CA 1
ATOM 996 C C . GLN A 1 141 ? -13.415 7.313 0.180 1.00 96.12 141 GLN A C 1
ATOM 998 O O . GLN A 1 141 ? -14.433 7.076 0.820 1.00 96.12 141 GLN A O 1
ATOM 1003 N N . GLY A 1 142 ? -12.946 8.560 0.066 1.00 96.56 142 GLY A N 1
ATOM 1004 C CA . GLY A 1 142 ? -13.611 9.698 0.703 1.00 96.56 142 GLY A CA 1
ATOM 1005 C C . GLY A 1 142 ? -15.047 9.910 0.210 1.00 96.56 142 GLY A C 1
ATOM 1006 O O . GLY A 1 142 ? -15.922 10.249 1.002 1.00 96.56 142 GLY A O 1
ATOM 1007 N N . ARG A 1 143 ? -15.316 9.686 -1.085 1.00 97.00 143 ARG A N 1
ATOM 1008 C 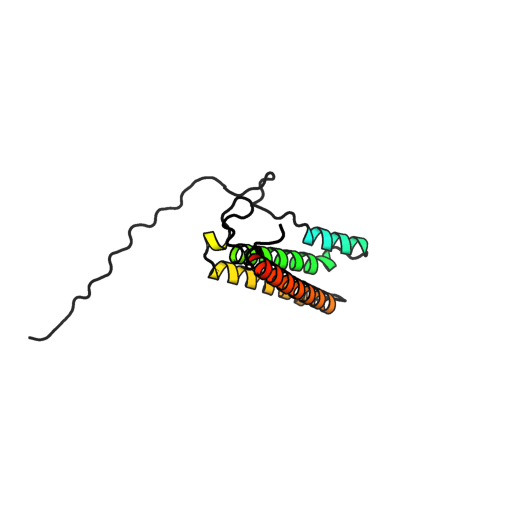CA . ARG A 1 143 ? -16.685 9.745 -1.624 1.00 97.00 143 ARG A CA 1
ATOM 1009 C C . ARG A 1 143 ? -17.555 8.610 -1.092 1.00 97.00 143 ARG A C 1
ATOM 1011 O O . ARG A 1 143 ? -18.718 8.867 -0.800 1.00 97.00 143 ARG A O 1
ATOM 1018 N N . ASP A 1 144 ? -17.003 7.408 -0.961 1.00 95.25 144 ASP A N 1
ATOM 1019 C CA . ASP A 1 144 ? -17.733 6.241 -0.460 1.00 95.25 144 ASP A CA 1
ATOM 1020 C C . ASP A 1 144 ? -18.144 6.424 1.010 1.00 95.25 144 ASP A C 1
ATOM 1022 O O . ASP A 1 144 ? -19.321 6.319 1.351 1.00 95.25 144 ASP A O 1
ATOM 1026 N N . LEU A 1 145 ? -17.210 6.870 1.857 1.00 93.81 145 LEU A N 1
ATOM 1027 C CA . LEU A 1 145 ? -17.482 7.187 3.264 1.00 93.81 145 LEU A CA 1
ATOM 1028 C C . LEU A 1 145 ? -18.539 8.290 3.426 1.00 93.81 145 LEU A C 1
ATOM 1030 O O . LEU A 1 145 ? -19.421 8.192 4.281 1.00 93.81 145 LEU A O 1
ATOM 1034 N N . LEU A 1 146 ? -18.480 9.343 2.600 1.00 94.50 146 LEU A N 1
ATOM 1035 C CA . LEU A 1 146 ? -19.491 10.405 2.613 1.00 94.50 146 LEU A CA 1
ATOM 1036 C C . LEU A 1 146 ? -20.864 9.888 2.177 1.00 94.50 146 LEU A C 1
ATOM 1038 O O . LEU A 1 146 ? -21.864 10.260 2.785 1.00 94.50 146 LEU A O 1
ATOM 1042 N N . ALA A 1 147 ? -20.923 9.035 1.152 1.00 91.25 147 ALA A N 1
ATOM 1043 C CA . ALA A 1 147 ? -22.174 8.434 0.700 1.00 91.25 147 ALA A CA 1
ATOM 1044 C C . ALA A 1 147 ? -22.790 7.535 1.783 1.00 91.25 147 ALA A C 1
ATOM 1046 O O . ALA A 1 147 ? -23.996 7.604 2.009 1.00 91.25 147 ALA A O 1
ATOM 1047 N N . ALA A 1 148 ? -21.969 6.761 2.497 1.00 86.75 148 ALA A N 1
ATOM 1048 C CA . ALA A 1 148 ? -22.408 5.921 3.610 1.00 86.75 148 ALA A CA 1
ATOM 1049 C C . ALA A 1 148 ? -22.899 6.732 4.827 1.00 86.75 148 ALA A C 1
ATOM 1051 O O . ALA A 1 148 ? -23.769 6.273 5.567 1.00 86.75 148 ALA A O 1
ATOM 1052 N N . ALA A 1 149 ? -22.371 7.943 5.034 1.00 83.38 149 ALA A N 1
ATOM 1053 C CA . ALA A 1 149 ? -22.764 8.826 6.133 1.00 83.38 149 ALA A CA 1
ATOM 1054 C C . ALA A 1 149 ? -24.085 9.583 5.889 1.00 83.38 149 ALA A C 1
ATOM 1056 O O . ALA A 1 149 ? -24.684 10.084 6.844 1.00 83.38 149 ALA A O 1
ATOM 1057 N N . VAL A 1 150 ? -24.550 9.694 4.637 1.00 72.62 150 VAL A N 1
ATOM 1058 C CA . VAL A 1 150 ? -25.830 10.344 4.316 1.00 72.62 150 VAL A CA 1
ATOM 1059 C C . VAL A 1 150 ? -26.976 9.353 4.573 1.00 72.62 150 VAL A C 1
ATOM 1061 O O . VAL A 1 150 ? -27.040 8.318 3.911 1.00 72.62 150 VAL A O 1
ATOM 1064 N N . PRO A 1 151 ? -27.916 9.637 5.498 1.00 61.38 151 PRO A N 1
ATOM 1065 C CA . PRO A 1 151 ? -29.066 8.764 5.707 1.00 61.38 151 PRO A CA 1
ATOM 1066 C C . PRO A 1 151 ? -29.917 8.702 4.428 1.00 61.38 151 PRO A C 1
ATOM 1068 O O . PRO A 1 151 ? -30.085 9.734 3.769 1.00 61.38 151 PRO A O 1
ATOM 1071 N N . PRO A 1 152 ? -30.481 7.531 4.065 1.00 64.44 152 PRO A N 1
ATOM 1072 C CA . PRO A 1 152 ? -31.328 7.425 2.886 1.00 64.44 152 PRO A CA 1
ATOM 1073 C C . PRO A 1 152 ? -32.476 8.426 3.016 1.00 64.44 152 PRO A C 1
ATOM 1075 O O . PRO A 1 152 ? -33.208 8.422 4.008 1.00 64.44 152 PRO A O 1
ATOM 1078 N N . THR A 1 153 ? -32.613 9.316 2.034 1.00 67.62 153 THR A N 1
ATOM 1079 C CA . THR A 1 153 ? -33.707 10.286 2.005 1.00 67.62 153 THR A CA 1
ATOM 1080 C C . THR A 1 153 ? -35.024 9.521 2.001 1.00 67.62 153 THR A C 1
ATOM 1082 O O . THR A 1 153 ? -35.357 8.852 1.020 1.00 67.62 153 THR A O 1
ATOM 1085 N N . ALA A 1 154 ? -35.773 9.596 3.100 1.00 62.16 154 ALA A N 1
ATOM 1086 C CA . ALA A 1 154 ? -37.143 9.116 3.127 1.00 62.16 154 ALA A CA 1
ATOM 1087 C C . ALA A 1 154 ? -37.960 9.971 2.147 1.00 62.16 154 ALA A C 1
ATOM 1089 O O . ALA A 1 154 ? -38.264 11.124 2.442 1.00 62.16 154 ALA A O 1
ATOM 1090 N N . GLY A 1 155 ? -38.286 9.420 0.976 1.00 58.12 155 GLY A N 1
ATOM 1091 C CA . GLY A 1 155 ? -39.271 10.012 0.072 1.00 58.12 155 GLY A CA 1
ATOM 1092 C C . GLY A 1 155 ? -38.898 10.009 -1.408 1.00 58.12 155 GLY A C 1
ATOM 1093 O O . GLY A 1 155 ? -38.439 11.014 -1.936 1.00 58.12 155 GLY A O 1
ATOM 1094 N N . SER A 1 156 ? -39.233 8.920 -2.096 1.00 49.88 156 SER A N 1
ATOM 1095 C CA . SER A 1 156 ? -39.959 9.009 -3.370 1.00 49.88 156 SER A CA 1
ATOM 1096 C C . SER A 1 156 ? -40.882 7.790 -3.467 1.00 49.88 156 SER A C 1
ATOM 1098 O O . SER A 1 156 ? -40.508 6.751 -4.015 1.00 49.88 156 SER A O 1
ATOM 1100 N N . ALA A 1 157 ? -42.039 7.903 -2.818 1.00 49.81 157 ALA A N 1
ATOM 1101 C CA . ALA A 1 157 ? -43.206 7.057 -3.041 1.00 49.81 157 ALA A CA 1
ATOM 1102 C C . ALA A 1 157 ? -44.195 7.836 -3.911 1.00 49.81 157 ALA A C 1
ATOM 1104 O O . ALA A 1 157 ? -44.2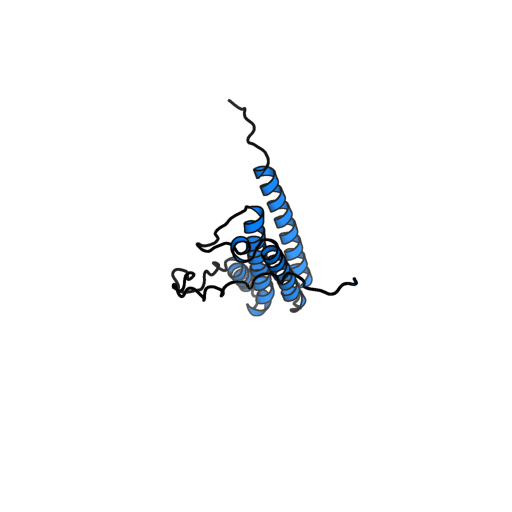46 9.077 -3.733 1.00 49.81 157 ALA A O 1
#

Foldseek 3Di:
DDDDDDDDDDDDDDDDDPDDPDDPPAADPVRHRPDDPLPQLVVQQVVCVVVVHDSVQSNLVSLLRVLLVQLCQLVVCVLVVPQDDSNHGRPCNVPNDVVSNVSSVVSNVVSLVSLVVDDDVCSVVSSVVVVVVVVVVVVVVVVVSVVVPDDPPPDDD

Secondary structure (DSSP, 8-state):
--------PPPPPPPPPPP-------B-TTSSBS----HHHHHHHHHHHHTT--HHHHHHHHHHHHHHHHHHHHHHHHHTT--EETTEE-HHHHH-HHHHHHHHHHHHHHHHHHHHHS--TTHHHHHHHHHHHHHHHHHHHHHHHHHHHSPP-S---

Sequence (157 aa):
MGLCDAEGAPGRPGPAAGPDRRTPEGTDASGRPGGGKLVRPALALATAAAAGAEPKEALPAALAAELVHNFTLLHDDVMDGDRVRRHRPAAWVRFGTPLAILAGDGLLALAFEVLSSHPAPGGAEVTGDLARALRQLCLGQGRDLLAAAVPPTAGSA

Radius of gyration: 23.63 Å; chains: 1; bounding box: 59×40×90 Å